Protein AF-A0A9X1WTN4-F1 (afdb_monomer)

Foldseek 3Di:
DPPPDDPVRVVVVVLVVLLVVLLVVVLVVLCPVLVVQVVCVVVVNHDPVRNVVSVVVSVVVVVVSVCCSPPDDSVVSSLVSCVVVVNDDPCSCVVCVVVCVVVVDDDPPPD

Organism: NCBI:txid2931978

Radius of gyration: 18.78 Å; Cα contacts (8 Å, |Δi|>4): 49; chains: 1; bounding box: 49×31×51 Å

Solvent-accessible surface area (backbone atoms only — not comparable to full-atom values): 6481 Å² total; per-residue (Å²): 133,87,75,92,59,53,74,71,52,49,52,53,49,56,48,48,51,47,38,50,52,40,53,49,50,60,49,52,64,58,43,48,64,53,52,52,45,53,51,33,35,74,72,68,78,34,59,71,71,59,50,52,52,52,50,53,53,44,52,53,53,51,50,52,55,52,45,58,76,69,71,51,55,69,67,58,46,42,51,50,24,23,54,78,68,74,59,66,49,74,64,55,47,71,78,38,44,71,62,40,44,73,71,67,54,75,82,75,90,80,123

Sequence (111 aa):
MDSNLTPKQQKRQQEREIIDEYHKLVTEEALEPLYQSFKKWKSGSLPYFELTELIHLFHKKNQEIYKDFTYNDHKELVLLAKLKLSRLSEDDIKENKRLLEFWGFEDRATE

Secondary structure (DSSP, 8-state):
------HHHHHHHHHHHHHHHHHHHHHHHHHHHHHHHHHHHHTTSS-HHHHHHHHHHHHHHHHHHHHHHHHS-HHHHHHHHHHHTT---HHHHHHHHHHHHHTT-------

Structure (mmCIF, N/CA/C/O backbone):
data_AF-A0A9X1WTN4-F1
#
_entry.id   AF-A0A9X1WTN4-F1
#
loop_
_atom_site.group_PDB
_atom_site.id
_atom_site.type_symbol
_atom_site.label_atom_id
_atom_site.label_alt_id
_atom_site.label_comp_id
_atom_site.label_asym_id
_atom_site.label_entity_id
_atom_site.label_seq_id
_atom_site.pdbx_PDB_ins_code
_atom_site.Cartn_x
_atom_site.Cartn_y
_atom_site.Cartn_z
_atom_site.occupancy
_atom_site.B_iso_or_equiv
_atom_site.auth_seq_id
_atom_site.auth_comp_id
_atom_site.auth_asym_id
_atom_site.auth_atom_id
_atom_site.pdbx_PDB_model_num
ATOM 1 N N . MET A 1 1 ? 21.589 20.401 -6.606 1.00 43.81 1 MET A N 1
ATOM 2 C CA . MET A 1 1 ? 22.503 19.333 -6.155 1.00 43.81 1 MET A CA 1
ATOM 3 C C . MET A 1 1 ? 22.600 18.352 -7.299 1.00 43.81 1 MET A C 1
ATOM 5 O O . MET A 1 1 ? 21.672 17.578 -7.492 1.00 43.81 1 MET A O 1
ATOM 9 N N . ASP A 1 2 ? 23.654 18.463 -8.105 1.00 50.72 2 ASP A N 1
ATOM 10 C CA . ASP A 1 2 ? 23.880 17.539 -9.212 1.00 50.72 2 ASP A CA 1
ATOM 11 C C . ASP A 1 2 ? 24.181 16.161 -8.633 1.00 50.72 2 ASP A C 1
ATOM 13 O O . ASP A 1 2 ? 25.156 15.944 -7.912 1.00 50.72 2 ASP A O 1
ATOM 17 N N . SER A 1 3 ? 23.249 15.247 -8.855 1.00 61.91 3 SER A N 1
ATOM 18 C CA . SER A 1 3 ? 23.323 13.892 -8.346 1.00 61.91 3 SER A CA 1
ATOM 19 C C . SER A 1 3 ? 24.379 13.135 -9.152 1.00 61.91 3 SER A C 1
ATOM 21 O O . SER A 1 3 ? 24.117 12.727 -10.283 1.00 61.91 3 SER A O 1
ATOM 23 N N . ASN A 1 4 ? 25.574 12.948 -8.579 1.00 80.06 4 ASN A N 1
ATOM 24 C CA . ASN A 1 4 ? 26.679 12.134 -9.121 1.00 80.06 4 ASN A CA 1
ATOM 25 C C . ASN A 1 4 ? 26.351 10.622 -9.131 1.00 80.06 4 ASN A C 1
ATOM 27 O O . ASN A 1 4 ? 27.173 9.785 -8.757 1.00 80.06 4 ASN A O 1
ATOM 31 N N . LEU A 1 5 ? 25.125 10.252 -9.497 1.00 84.19 5 LEU A N 1
ATOM 32 C CA . LEU A 1 5 ? 24.680 8.870 -9.568 1.00 84.19 5 LEU A CA 1
ATOM 33 C C . LEU A 1 5 ? 24.901 8.317 -10.970 1.00 84.19 5 LEU A C 1
ATOM 35 O O . LEU A 1 5 ? 24.577 8.942 -11.977 1.00 84.19 5 LEU A O 1
ATOM 39 N N . THR A 1 6 ? 25.396 7.086 -11.026 1.00 92.38 6 THR A N 1
ATOM 40 C CA . THR A 1 6 ? 25.426 6.311 -12.267 1.00 92.38 6 THR A CA 1
ATOM 41 C C . THR A 1 6 ? 23.998 6.040 -12.763 1.00 92.38 6 THR A C 1
ATOM 43 O O . THR A 1 6 ? 23.079 5.946 -11.942 1.00 92.38 6 THR A O 1
ATOM 46 N N . PRO A 1 7 ? 23.785 5.794 -14.069 1.00 92.62 7 PRO A N 1
ATOM 47 C CA . PRO A 1 7 ? 22.456 5.474 -14.605 1.00 92.62 7 PRO A CA 1
ATOM 48 C C . PRO A 1 7 ? 21.766 4.308 -13.878 1.00 92.62 7 PRO A C 1
ATOM 50 O O . PRO A 1 7 ? 20.564 4.329 -13.623 1.00 92.62 7 PRO A O 1
ATOM 53 N N . LYS A 1 8 ? 22.541 3.300 -13.456 1.00 92.38 8 LYS A N 1
ATOM 54 C CA . LYS A 1 8 ? 22.033 2.163 -12.673 1.00 92.38 8 LYS A CA 1
ATOM 55 C C . LYS A 1 8 ? 21.532 2.583 -11.289 1.00 92.38 8 LYS A C 1
ATOM 57 O O . LYS A 1 8 ? 20.544 2.034 -10.806 1.00 92.38 8 LYS A O 1
ATOM 62 N N . GLN A 1 9 ? 22.223 3.511 -10.632 1.00 93.31 9 GLN A N 1
ATOM 63 C CA . GLN A 1 9 ? 21.800 4.033 -9.334 1.00 93.31 9 GLN A CA 1
ATOM 64 C C . GLN A 1 9 ? 20.575 4.936 -9.471 1.00 93.31 9 GLN A C 1
ATOM 66 O O . GLN A 1 9 ? 19.661 4.808 -8.666 1.00 93.31 9 GLN A O 1
ATOM 71 N N . GLN A 1 10 ? 20.521 5.771 -10.512 1.00 94.19 10 GLN A N 1
ATOM 72 C CA . GLN A 1 10 ? 19.350 6.598 -10.813 1.00 94.19 10 GLN A CA 1
ATOM 73 C C . GLN A 1 10 ? 18.106 5.733 -11.045 1.00 94.19 10 GLN A C 1
ATOM 75 O O . GLN A 1 10 ? 17.084 5.962 -10.408 1.00 94.19 10 GLN A O 1
ATOM 80 N N . LYS A 1 11 ? 18.218 4.671 -11.855 1.00 93.19 11 LYS A N 1
ATOM 81 C CA . LYS A 1 11 ? 17.119 3.718 -12.073 1.00 93.19 11 LYS A CA 1
ATOM 82 C C . LYS A 1 11 ? 16.640 3.080 -10.766 1.00 93.19 11 LYS A C 1
ATOM 84 O O . LYS A 1 11 ? 15.449 3.068 -10.486 1.00 93.19 11 LYS A O 1
ATOM 89 N N . ARG A 1 12 ? 17.564 2.588 -9.932 1.00 93.38 12 ARG A N 1
ATOM 90 C CA . ARG A 1 12 ? 17.217 2.004 -8.623 1.00 93.38 12 ARG A CA 1
ATOM 91 C C . ARG A 1 12 ? 16.541 3.003 -7.689 1.00 93.38 12 ARG A C 1
ATOM 93 O O . ARG A 1 12 ? 15.701 2.601 -6.893 1.00 93.38 12 ARG A O 1
ATOM 100 N N . GLN A 1 13 ? 16.938 4.269 -7.750 1.00 95.38 13 GLN A N 1
ATOM 101 C CA . GLN A 1 13 ? 16.335 5.326 -6.950 1.00 95.38 13 GLN A CA 1
ATOM 102 C C . GLN A 1 13 ? 14.895 5.596 -7.406 1.00 95.38 13 GLN A C 1
ATOM 104 O O . GLN A 1 13 ? 13.991 5.552 -6.581 1.00 95.38 13 GLN A O 1
ATOM 109 N N . GLN A 1 14 ? 14.672 5.744 -8.713 1.00 95.25 14 GLN A N 1
ATOM 110 C CA . GLN A 1 14 ? 13.332 5.903 -9.294 1.00 95.25 14 GLN A CA 1
ATOM 111 C C . GLN A 1 14 ? 12.414 4.712 -8.973 1.00 95.25 14 GLN A C 1
ATOM 113 O O . GLN A 1 14 ? 11.251 4.896 -8.626 1.00 95.25 14 GLN A O 1
ATOM 118 N N . GLU A 1 15 ? 12.938 3.483 -9.038 1.00 96.50 15 GLU A N 1
ATOM 119 C CA . GLU A 1 15 ? 12.198 2.272 -8.654 1.00 96.50 15 GLU A CA 1
ATOM 120 C C . GLU A 1 15 ? 11.813 2.269 -7.167 1.00 96.50 15 GLU A C 1
ATOM 122 O O . GLU A 1 15 ? 10.721 1.840 -6.813 1.00 96.50 15 GLU A O 1
ATOM 127 N N . ARG A 1 16 ? 12.683 2.759 -6.277 1.00 95.62 16 ARG A N 1
ATOM 128 C CA . ARG A 1 16 ? 12.351 2.881 -4.849 1.00 95.62 16 ARG A CA 1
ATOM 129 C C . ARG A 1 16 ? 11.277 3.930 -4.605 1.00 95.62 16 ARG A C 1
ATOM 131 O O . ARG A 1 16 ? 10.380 3.683 -3.813 1.00 95.62 16 ARG A O 1
ATOM 138 N N . GLU A 1 17 ? 11.365 5.065 -5.288 1.00 97.31 17 GLU A N 1
ATOM 139 C CA . GLU A 1 17 ? 10.400 6.159 -5.157 1.00 97.31 17 GLU A CA 1
ATOM 140 C C . GLU A 1 17 ? 8.999 5.732 -5.598 1.00 97.31 17 GLU A C 1
ATOM 142 O O . GLU A 1 17 ? 8.035 5.979 -4.880 1.00 97.31 17 GLU A O 1
ATOM 147 N N . ILE A 1 18 ? 8.875 5.027 -6.728 1.00 97.62 18 ILE A N 1
ATOM 148 C CA . ILE A 1 18 ? 7.561 4.566 -7.193 1.00 97.62 18 ILE A CA 1
ATOM 149 C C . ILE A 1 18 ? 6.968 3.475 -6.290 1.00 97.62 18 ILE A C 1
ATOM 151 O O . ILE A 1 18 ? 5.758 3.456 -6.070 1.00 97.62 18 ILE A O 1
ATOM 155 N N . ILE A 1 19 ? 7.805 2.591 -5.734 1.00 97.50 19 ILE A N 1
ATOM 156 C CA . ILE A 1 19 ? 7.361 1.591 -4.754 1.00 97.50 19 ILE A CA 1
ATOM 157 C C . ILE A 1 19 ? 6.897 2.274 -3.466 1.00 97.50 19 ILE A C 1
ATOM 159 O O . ILE A 1 19 ? 5.861 1.893 -2.930 1.00 97.50 19 ILE A O 1
ATOM 163 N N . ASP A 1 20 ? 7.631 3.275 -2.976 1.00 97.31 20 ASP A N 1
ATOM 164 C CA . ASP A 1 20 ? 7.266 4.021 -1.767 1.00 97.31 20 ASP A CA 1
ATOM 165 C C . ASP A 1 20 ? 5.944 4.776 -1.949 1.00 97.31 20 ASP A C 1
ATOM 167 O O . ASP A 1 20 ? 5.057 4.704 -1.100 1.00 97.31 20 ASP A O 1
ATOM 171 N N . GLU A 1 21 ? 5.755 5.418 -3.104 1.00 98.19 21 GLU A N 1
ATOM 172 C CA . GLU A 1 21 ? 4.499 6.087 -3.441 1.00 98.19 21 GLU A CA 1
ATOM 173 C C . GLU A 1 21 ? 3.325 5.100 -3.509 1.00 98.19 21 GLU A C 1
ATOM 175 O O . GLU A 1 21 ? 2.254 5.369 -2.961 1.00 98.19 21 GLU A O 1
ATOM 180 N N . TYR A 1 22 ? 3.529 3.931 -4.122 1.00 97.81 22 TYR A N 1
ATOM 181 C CA . TYR A 1 22 ? 2.520 2.875 -4.159 1.00 97.81 22 TYR A CA 1
ATOM 182 C C . TYR A 1 22 ? 2.208 2.326 -2.759 1.00 97.81 22 TYR A C 1
ATOM 184 O O . TYR A 1 22 ? 1.037 2.178 -2.407 1.00 97.81 22 TYR A O 1
ATOM 192 N N . HIS A 1 23 ? 3.230 2.076 -1.935 1.00 97.81 23 HIS A N 1
ATOM 193 C CA . HIS A 1 23 ? 3.064 1.628 -0.552 1.00 97.81 23 HIS A CA 1
ATOM 194 C C . HIS A 1 23 ? 2.255 2.629 0.269 1.00 97.81 23 HIS A C 1
ATOM 196 O O . HIS A 1 23 ? 1.322 2.247 0.980 1.00 97.81 23 HIS A O 1
ATOM 202 N N . LYS A 1 24 ? 2.577 3.919 0.133 1.00 97.75 24 LYS A N 1
ATOM 203 C CA . LYS A 1 24 ? 1.836 5.001 0.771 1.00 97.75 24 LYS A CA 1
ATOM 204 C C . LYS A 1 24 ? 0.371 4.989 0.343 1.00 97.75 24 LYS A C 1
ATOM 206 O O . LYS A 1 24 ? -0.490 4.987 1.218 1.00 97.75 24 LYS A O 1
ATOM 211 N N . LEU A 1 25 ? 0.095 4.927 -0.962 1.00 97.81 25 LEU A N 1
ATOM 212 C CA . LEU A 1 25 ? -1.267 4.915 -1.500 1.00 97.81 25 LEU A CA 1
ATOM 213 C C . LEU A 1 25 ? -2.116 3.810 -0.860 1.00 97.81 25 LEU A C 1
ATOM 215 O O . LEU A 1 25 ? -3.1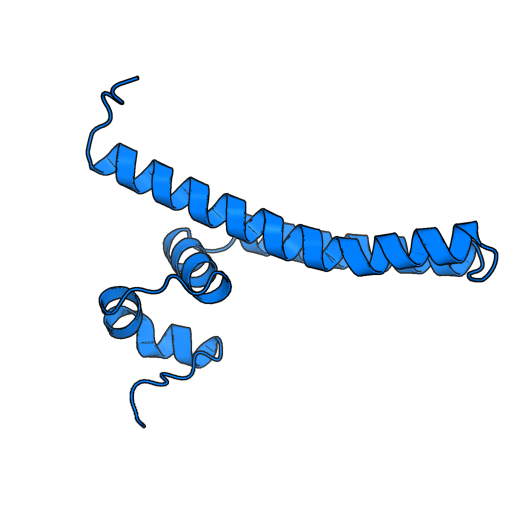40 4.101 -0.245 1.00 97.81 25 LEU A O 1
ATOM 219 N N . VAL A 1 26 ? -1.676 2.551 -0.945 1.00 97.56 26 VAL A N 1
ATOM 220 C CA . VAL A 1 26 ? -2.476 1.418 -0.442 1.00 97.56 26 VAL A CA 1
ATOM 221 C C . VAL A 1 26 ? -2.631 1.437 1.078 1.00 97.56 26 VAL A C 1
ATOM 223 O O . VAL A 1 26 ? -3.653 0.996 1.609 1.00 97.56 26 VAL A O 1
ATOM 226 N N . THR A 1 27 ? -1.634 1.969 1.787 1.00 97.31 27 THR A N 1
ATOM 227 C CA . THR A 1 27 ? -1.682 2.116 3.244 1.00 97.31 27 THR A CA 1
ATOM 228 C C . THR A 1 27 ? -2.672 3.207 3.646 1.00 97.31 27 THR A C 1
ATOM 230 O O . THR A 1 27 ? -3.496 2.980 4.531 1.00 97.31 27 THR A O 1
ATOM 233 N N . GLU A 1 28 ? -2.650 4.367 2.986 1.00 97.69 28 GLU A N 1
ATOM 234 C CA . GLU A 1 28 ? -3.598 5.460 3.235 1.00 97.69 28 GLU A CA 1
ATOM 235 C C . GLU A 1 28 ? -5.036 5.046 2.881 1.00 97.69 28 GLU A C 1
ATOM 237 O O . GLU A 1 28 ? -5.948 5.255 3.683 1.00 97.69 28 GLU A O 1
ATOM 242 N N . GLU A 1 29 ? -5.242 4.344 1.763 1.00 97.44 29 GLU A N 1
ATOM 243 C CA . GLU A 1 29 ? -6.542 3.763 1.400 1.00 97.44 29 GLU A CA 1
ATOM 244 C C . GLU A 1 29 ? -7.047 2.748 2.438 1.00 97.44 29 GLU A C 1
ATOM 246 O O . GLU A 1 29 ? -8.249 2.649 2.699 1.00 97.44 29 GLU A O 1
ATOM 251 N N . ALA A 1 30 ? -6.150 1.971 3.052 1.00 97.56 30 ALA A N 1
ATOM 252 C CA . ALA A 1 30 ? -6.509 1.044 4.120 1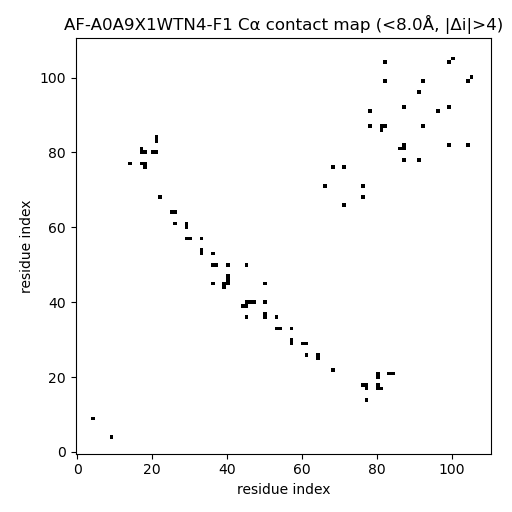.00 97.56 30 ALA A CA 1
ATOM 253 C C . ALA A 1 30 ? -6.795 1.748 5.456 1.00 97.56 30 ALA A C 1
ATOM 255 O O . ALA A 1 30 ? -7.642 1.273 6.218 1.00 97.56 30 ALA A O 1
ATOM 256 N N . LEU A 1 31 ? -6.111 2.858 5.735 1.00 98.19 31 LEU A N 1
ATOM 257 C CA . LEU A 1 31 ? -6.275 3.656 6.949 1.00 98.19 31 LEU A CA 1
ATOM 258 C C . LEU A 1 31 ? -7.555 4.493 6.937 1.00 98.19 31 LEU A C 1
ATOM 260 O O . LEU A 1 31 ? -8.167 4.667 7.991 1.00 98.19 31 LEU A O 1
ATOM 264 N N . GLU A 1 32 ? -7.985 4.995 5.780 1.00 98.38 32 GLU A N 1
ATOM 265 C CA . GLU A 1 32 ? -9.109 5.932 5.697 1.00 98.38 32 GLU A CA 1
ATOM 266 C C . GLU A 1 32 ? -10.419 5.376 6.308 1.00 98.38 32 GLU A C 1
ATOM 268 O O . GLU A 1 32 ? -11.022 6.054 7.146 1.00 98.38 32 GLU A O 1
ATOM 273 N N . PRO A 1 33 ? -10.854 4.126 6.039 1.00 98.00 33 PRO A N 1
ATOM 274 C CA . PRO A 1 33 ? -12.026 3.550 6.707 1.00 98.00 33 PRO A CA 1
ATOM 275 C C . PRO A 1 33 ? -11.879 3.456 8.232 1.00 98.00 33 PRO A C 1
ATOM 277 O O . PRO A 1 33 ? -12.845 3.677 8.976 1.00 98.00 33 PRO A O 1
ATOM 280 N N . LEU A 1 34 ? -10.672 3.152 8.720 1.00 98.44 34 LEU A N 1
ATOM 281 C CA . LEU A 1 34 ? -10.395 3.103 10.152 1.00 98.44 34 LEU A CA 1
ATOM 282 C C . LEU A 1 34 ? -10.479 4.507 10.765 1.00 98.44 34 LEU A C 1
ATOM 284 O O . LEU A 1 34 ? -11.101 4.690 11.812 1.00 98.44 34 LEU A O 1
ATOM 288 N N . TYR A 1 35 ? -9.936 5.519 10.091 1.00 98.50 35 TYR A N 1
ATOM 289 C CA . TYR A 1 35 ? -10.043 6.914 10.510 1.00 98.50 35 TYR A CA 1
ATOM 290 C C . TYR A 1 35 ? -11.502 7.385 10.601 1.00 98.50 35 TYR A C 1
ATOM 292 O O . TYR A 1 35 ? -11.906 7.993 11.597 1.00 98.50 35 TYR A O 1
ATOM 300 N N . GLN A 1 36 ? -12.337 7.037 9.620 1.00 98.56 36 GLN A N 1
ATOM 301 C CA . GLN A 1 36 ? -13.774 7.319 9.678 1.00 98.56 36 GLN A CA 1
ATOM 302 C C . GLN A 1 36 ? -14.455 6.605 10.857 1.00 98.56 36 GLN A C 1
ATOM 304 O O . GLN A 1 36 ? -15.352 7.163 11.491 1.00 98.56 36 GLN A O 1
ATOM 309 N N . SER A 1 37 ? -13.996 5.406 11.213 1.00 98.56 37 SER A N 1
ATOM 310 C CA . SER A 1 37 ? -14.486 4.671 12.386 1.00 98.56 37 SER A CA 1
ATOM 311 C C . SER A 1 37 ? -14.118 5.377 13.695 1.00 98.56 37 SER A C 1
ATOM 313 O O . SER A 1 37 ? -14.974 5.537 14.567 1.00 98.56 37 SER A O 1
ATOM 315 N N . PHE A 1 38 ? -12.898 5.915 13.805 1.00 98.62 38 PHE A N 1
ATOM 316 C CA . PHE A 1 38 ? -12.505 6.766 14.933 1.00 98.62 38 PHE A CA 1
ATOM 317 C C . PHE A 1 38 ? -13.381 8.018 15.055 1.00 98.62 38 PHE A C 1
ATOM 319 O O . PHE A 1 38 ? -13.782 8.369 16.166 1.00 98.62 38 PHE A O 1
ATOM 326 N N . LYS A 1 39 ? -13.729 8.676 13.937 1.00 98.62 39 LYS A N 1
ATOM 327 C CA . LYS A 1 39 ? -14.656 9.824 13.951 1.00 98.62 39 LYS A CA 1
ATOM 328 C C . LYS A 1 39 ? -16.031 9.441 14.495 1.00 98.62 39 LYS A C 1
ATOM 330 O O . LYS A 1 39 ? -16.548 10.145 15.359 1.00 98.62 39 LYS A O 1
ATOM 335 N N . LYS A 1 40 ? -16.596 8.319 14.034 1.00 98.69 40 LYS A N 1
ATOM 336 C CA . LYS A 1 40 ? -17.902 7.819 14.501 1.00 98.69 40 LYS A CA 1
ATOM 337 C C . LYS A 1 40 ? -17.885 7.452 15.983 1.00 98.69 40 LYS A C 1
ATOM 339 O O . LYS A 1 40 ? -18.840 7.732 16.700 1.00 98.69 40 LYS A O 1
ATOM 344 N N . TRP A 1 41 ? -16.796 6.857 16.462 1.00 98.62 41 TRP A N 1
ATOM 345 C CA . TRP A 1 41 ? -16.634 6.583 17.889 1.00 98.62 41 TRP A CA 1
ATOM 346 C C . TRP A 1 41 ? -16.564 7.879 18.695 1.00 98.62 41 TRP A C 1
ATOM 348 O O . TRP A 1 41 ? -17.260 8.028 19.698 1.00 98.62 41 TRP A O 1
ATOM 358 N N . LYS A 1 42 ? -15.792 8.862 18.218 1.00 98.25 42 LYS A N 1
ATOM 359 C CA . LYS A 1 42 ? -15.652 10.159 18.884 1.00 98.25 42 LYS A CA 1
ATOM 360 C C . LYS A 1 42 ? -16.975 10.928 18.968 1.00 98.25 42 LYS A C 1
ATOM 362 O O . LYS A 1 42 ? -17.177 11.647 19.943 1.00 98.25 42 LYS A O 1
ATOM 367 N N . SER A 1 43 ? -17.866 10.767 17.987 1.00 98.19 43 SER A N 1
ATOM 368 C CA . SER A 1 43 ? -19.215 11.348 17.999 1.00 98.19 43 SER A CA 1
ATOM 369 C C . SER A 1 43 ? -20.237 10.550 18.819 1.00 98.19 43 SER A C 1
ATOM 371 O O . SER A 1 43 ? -21.378 10.985 18.936 1.00 98.19 43 SER A O 1
ATOM 373 N N . GLY A 1 44 ? -19.864 9.389 19.371 1.00 97.81 44 GLY A N 1
ATOM 374 C CA . GLY A 1 44 ? -20.769 8.491 20.099 1.00 97.81 44 GLY A CA 1
ATOM 375 C C . GLY A 1 44 ? -21.664 7.627 19.204 1.00 97.81 44 GLY A C 1
ATOM 376 O O . GLY A 1 44 ? -22.532 6.922 19.706 1.00 97.81 44 GLY A O 1
ATOM 377 N N . SER A 1 45 ? -21.458 7.661 17.885 1.00 98.00 45 SER A N 1
ATOM 378 C CA . SER A 1 45 ? -22.243 6.909 16.894 1.00 98.00 45 SER A CA 1
ATOM 379 C C . SER A 1 45 ? -21.698 5.500 16.626 1.00 98.00 45 SER A C 1
ATOM 381 O O . SER A 1 45 ? -22.293 4.758 15.851 1.00 98.00 45 SER A O 1
ATOM 383 N N . LEU A 1 46 ? -20.562 5.144 17.235 1.00 98.38 46 LEU A N 1
ATOM 384 C CA . LEU A 1 46 ? -19.948 3.819 17.184 1.00 98.38 46 LEU A CA 1
ATOM 385 C C . LEU A 1 46 ? -19.508 3.417 18.605 1.00 98.38 46 LEU A C 1
ATOM 387 O O . LEU A 1 46 ? -18.706 4.138 19.209 1.00 98.38 46 LEU A O 1
ATOM 391 N N . PRO A 1 47 ? -20.000 2.298 19.161 1.00 98.31 47 PRO A N 1
ATOM 392 C CA . PRO A 1 47 ? -19.542 1.795 20.451 1.00 98.31 47 PRO A CA 1
ATOM 393 C C . PRO A 1 47 ? -18.048 1.452 20.446 1.00 98.31 47 PRO A C 1
ATOM 395 O O . PRO A 1 47 ? -17.481 1.071 19.421 1.00 98.31 47 PRO A O 1
ATOM 398 N N . TYR A 1 48 ? -17.399 1.532 21.612 1.00 98.06 48 TYR A N 1
ATOM 399 C CA . TYR A 1 48 ? -15.958 1.271 21.710 1.00 98.06 48 TYR A CA 1
ATOM 400 C C . TYR A 1 48 ? -15.580 -0.154 21.268 1.00 98.06 48 TYR A C 1
ATOM 402 O O . TYR A 1 48 ? -14.539 -0.327 20.644 1.00 98.06 48 TYR A O 1
ATOM 410 N N . PHE A 1 49 ? -16.421 -1.156 21.556 1.00 98.12 49 PHE A N 1
ATOM 411 C CA . PHE A 1 49 ? -16.135 -2.552 21.213 1.00 98.12 49 PHE A CA 1
ATOM 412 C C . PHE A 1 49 ? -16.186 -2.802 19.697 1.00 98.12 49 PHE A C 1
ATOM 414 O O . PHE A 1 49 ? -15.428 -3.615 19.178 1.00 98.12 49 PHE A O 1
ATOM 421 N N . GLU A 1 50 ? -17.024 -2.070 18.958 1.00 98.56 50 GLU A N 1
ATOM 422 C CA . GLU A 1 50 ? -17.038 -2.155 17.494 1.00 98.56 50 GLU A CA 1
ATOM 423 C C . GLU A 1 50 ? -15.789 -1.502 16.900 1.00 98.56 50 GLU A C 1
ATOM 425 O O . GLU A 1 50 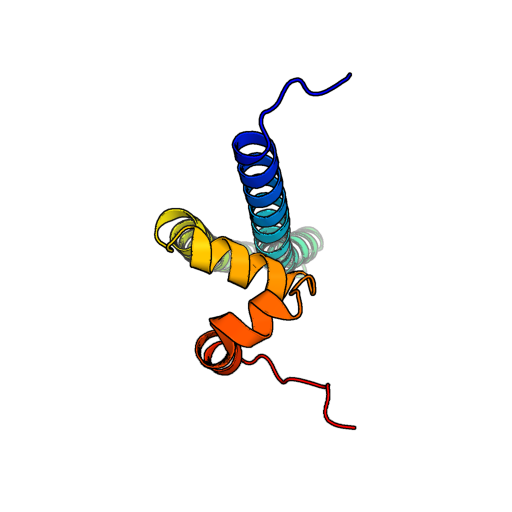? -15.170 -2.058 15.995 1.00 98.56 50 GLU A O 1
ATOM 430 N N . LEU A 1 51 ? -15.361 -0.355 17.446 1.00 98.62 51 LEU A N 1
ATOM 431 C CA . LEU A 1 51 ? -14.105 0.274 17.039 1.00 98.62 51 LEU A CA 1
ATOM 432 C C . LEU A 1 51 ? -12.912 -0.664 17.262 1.00 98.62 51 LEU A C 1
ATOM 434 O O . LEU A 1 51 ? -12.050 -0.759 16.390 1.00 98.62 51 LEU A O 1
ATOM 438 N N . THR A 1 52 ? -12.854 -1.372 18.395 1.00 98.31 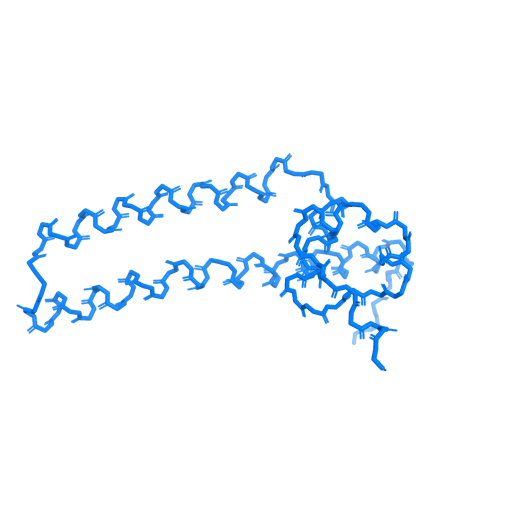52 THR A N 1
ATOM 439 C CA . THR A 1 52 ? -11.762 -2.320 18.649 1.00 98.31 52 THR A CA 1
ATOM 440 C C . THR A 1 52 ? -11.746 -3.451 17.629 1.00 98.31 52 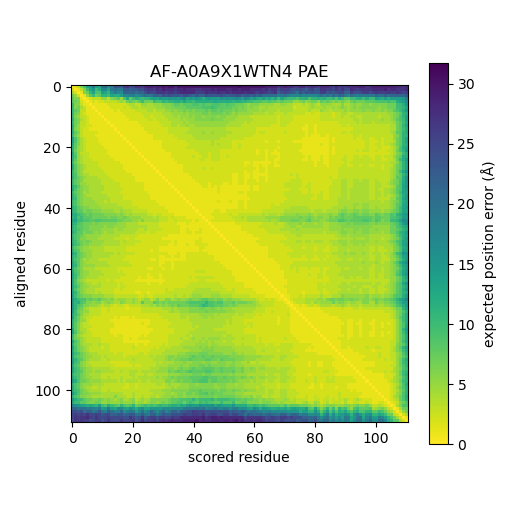THR A C 1
ATOM 442 O O . THR A 1 52 ? -10.675 -3.778 17.125 1.00 98.31 52 THR A O 1
ATOM 445 N N . GLU A 1 53 ? -12.898 -4.000 17.238 1.00 98.50 53 GLU A N 1
ATOM 446 C CA . GLU A 1 53 ? -12.951 -5.017 16.177 1.00 98.50 53 GLU A CA 1
ATOM 447 C C . GLU A 1 53 ? -12.484 -4.469 14.822 1.00 98.50 53 GLU A C 1
ATOM 449 O O . GLU A 1 53 ? -11.706 -5.118 14.121 1.00 98.50 53 GLU A O 1
ATOM 454 N N . LEU A 1 54 ? -12.867 -3.240 14.472 1.00 98.56 54 LEU A N 1
ATOM 455 C CA . LEU A 1 54 ? -12.411 -2.590 13.239 1.00 98.56 54 LEU A CA 1
ATOM 456 C C . LEU A 1 54 ? -10.893 -2.345 13.236 1.00 98.56 54 LEU A C 1
ATOM 458 O O . LEU A 1 54 ? -10.251 -2.524 12.200 1.00 98.56 54 LEU A O 1
ATOM 462 N N . ILE A 1 55 ? -10.298 -2.012 14.387 1.00 98.56 55 ILE A N 1
ATOM 463 C CA . ILE A 1 55 ? -8.837 -1.926 14.545 1.00 98.56 55 ILE A CA 1
ATOM 464 C C . ILE A 1 55 ? -8.187 -3.295 14.295 1.00 98.56 55 ILE A C 1
ATOM 466 O O . ILE A 1 55 ? -7.192 -3.367 13.573 1.00 98.56 55 ILE A O 1
ATOM 470 N N . HIS A 1 56 ? -8.743 -4.387 14.832 1.00 98.38 56 HIS A N 1
ATOM 471 C CA . HIS A 1 56 ? -8.218 -5.737 14.591 1.00 98.38 56 HIS A CA 1
ATOM 472 C C . HIS A 1 56 ? -8.292 -6.135 13.110 1.00 98.38 56 HIS A C 1
ATOM 474 O O . HIS A 1 56 ? -7.342 -6.715 12.577 1.00 98.38 56 HIS A O 1
ATOM 480 N N . LEU A 1 57 ? -9.391 -5.807 12.425 1.00 97.88 57 LEU A N 1
ATOM 481 C CA . LEU A 1 57 ? -9.538 -6.048 10.987 1.00 97.88 57 LEU A CA 1
ATOM 482 C C . LEU A 1 57 ? -8.524 -5.243 10.169 1.00 97.88 57 LEU A C 1
ATOM 484 O O . LEU A 1 57 ? -7.882 -5.799 9.276 1.00 97.88 57 LEU A O 1
ATOM 488 N N . PHE A 1 58 ? -8.326 -3.966 10.509 1.00 98.25 58 PHE A N 1
ATOM 489 C CA . PHE A 1 58 ? -7.276 -3.153 9.901 1.00 98.25 58 PHE A CA 1
ATOM 490 C C . PHE A 1 58 ? -5.894 -3.771 10.125 1.00 98.25 58 PHE A C 1
ATOM 492 O O . PHE A 1 58 ? -5.125 -3.885 9.177 1.00 98.25 58 PHE A O 1
ATOM 499 N N . HIS A 1 59 ? -5.588 -4.234 11.340 1.00 98.06 59 HIS A N 1
ATOM 500 C CA . HIS A 1 59 ? -4.296 -4.847 11.646 1.00 98.06 59 HIS A CA 1
ATOM 501 C C . HIS A 1 59 ? -3.997 -6.056 10.753 1.00 98.06 59 HIS A C 1
ATOM 503 O O . HIS A 1 59 ? -2.877 -6.181 10.261 1.00 98.06 59 HIS A O 1
ATOM 509 N N . LYS A 1 60 ? -4.998 -6.909 10.495 1.00 97.56 60 LYS A N 1
ATOM 510 C CA . LYS A 1 60 ? -4.873 -8.032 9.553 1.00 97.56 60 LYS A CA 1
ATOM 511 C C . LYS A 1 60 ? -4.618 -7.542 8.128 1.00 97.56 60 LYS A C 1
ATOM 513 O O . LYS A 1 60 ? -3.694 -8.016 7.482 1.00 97.56 60 LYS A O 1
ATOM 518 N N . LYS A 1 61 ? -5.381 -6.553 7.650 1.00 97.31 61 LYS A N 1
ATOM 519 C CA . LYS A 1 61 ? -5.172 -5.971 6.313 1.00 97.31 61 LYS A CA 1
ATOM 520 C C . LYS A 1 61 ? -3.775 -5.356 6.170 1.00 97.31 61 LYS A C 1
ATOM 522 O O . LYS A 1 61 ? -3.112 -5.575 5.165 1.00 97.31 61 LYS A O 1
ATOM 527 N N . ASN A 1 62 ? -3.308 -4.634 7.184 1.00 97.25 62 ASN A N 1
ATOM 528 C CA . ASN A 1 62 ? -1.985 -4.019 7.189 1.00 97.25 62 ASN A CA 1
ATOM 529 C C . ASN A 1 62 ? -0.856 -5.062 7.208 1.00 97.25 62 ASN A C 1
ATOM 531 O O . ASN A 1 62 ? 0.205 -4.834 6.636 1.00 97.25 62 ASN A O 1
ATOM 535 N N . GLN A 1 63 ? -1.080 -6.224 7.831 1.00 97.50 63 GLN A N 1
ATOM 536 C CA . GLN A 1 63 ? -0.153 -7.352 7.729 1.00 97.50 63 GLN A CA 1
ATOM 537 C C . GLN A 1 63 ? -0.071 -7.888 6.299 1.00 97.50 63 GLN A C 1
ATOM 539 O O . GLN A 1 63 ? 1.031 -8.171 5.848 1.00 97.50 63 GLN A O 1
ATOM 544 N N . GLU A 1 64 ? -1.189 -8.004 5.581 1.00 97.00 64 GLU A N 1
ATOM 545 C CA . GLU A 1 64 ? -1.158 -8.416 4.170 1.00 97.00 64 GLU A CA 1
ATOM 546 C C . GLU A 1 64 ? -0.434 -7.384 3.296 1.00 97.00 64 GLU A C 1
ATOM 548 O O . GLU A 1 64 ? 0.454 -7.763 2.540 1.00 97.00 64 GLU A O 1
ATOM 553 N N . ILE A 1 65 ? -0.683 -6.083 3.500 1.00 96.31 65 ILE A N 1
ATOM 554 C CA . ILE A 1 65 ? 0.086 -5.020 2.829 1.00 96.31 65 ILE A CA 1
ATOM 555 C C . ILE A 1 65 ? 1.583 -5.197 3.111 1.00 96.31 65 ILE A C 1
ATOM 557 O O . ILE A 1 65 ? 2.387 -5.238 2.190 1.00 96.31 65 ILE A O 1
ATOM 561 N N . TYR A 1 66 ? 1.991 -5.388 4.366 1.00 94.81 66 TYR A N 1
ATOM 562 C CA . TYR A 1 66 ? 3.405 -5.608 4.682 1.00 94.81 66 TYR A CA 1
ATOM 563 C C . TYR A 1 66 ? 4.004 -6.818 3.942 1.00 94.81 66 TYR A C 1
ATOM 565 O O . TYR A 1 66 ? 5.133 -6.747 3.446 1.00 94.81 66 TYR A O 1
ATOM 573 N N . LYS A 1 67 ? 3.258 -7.926 3.846 1.00 95.06 67 LYS A N 1
ATOM 574 C CA . LYS A 1 67 ? 3.689 -9.126 3.116 1.00 95.06 67 LYS 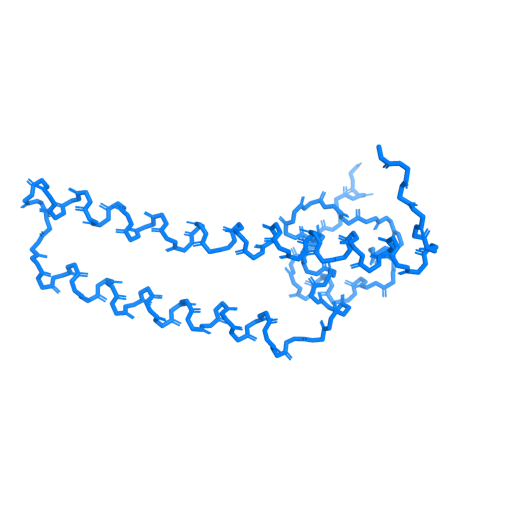A CA 1
ATOM 575 C C . LYS A 1 67 ? 3.881 -8.835 1.631 1.00 95.06 67 LYS A C 1
ATOM 577 O O . LYS A 1 67 ? 4.916 -9.223 1.092 1.00 95.06 67 LYS A O 1
ATOM 582 N N . ASP A 1 68 ? 2.954 -8.112 1.009 1.00 93.44 68 ASP A N 1
ATOM 583 C CA . ASP A 1 68 ? 3.020 -7.764 -0.414 1.00 93.44 68 ASP A CA 1
ATOM 584 C C . ASP A 1 68 ? 4.298 -6.984 -0.756 1.00 93.44 68 ASP A C 1
ATOM 586 O O . ASP A 1 68 ? 4.907 -7.205 -1.800 1.00 93.44 68 ASP A O 1
ATOM 590 N N . PHE A 1 69 ? 4.762 -6.104 0.130 1.00 94.31 69 PHE A N 1
ATOM 591 C CA . PHE A 1 69 ? 5.971 -5.304 -0.115 1.00 94.31 69 PHE A CA 1
ATOM 592 C C . PHE A 1 69 ? 7.264 -5.986 0.347 1.00 94.31 69 PHE A C 1
ATOM 594 O O . PHE A 1 69 ? 8.354 -5.551 -0.022 1.00 94.31 69 PHE A O 1
ATOM 601 N N . THR A 1 70 ? 7.161 -7.055 1.140 1.00 91.88 70 THR A N 1
ATOM 602 C CA . THR A 1 70 ? 8.324 -7.786 1.668 1.00 91.88 70 THR A CA 1
ATOM 603 C C . THR A 1 70 ? 8.653 -9.029 0.846 1.00 91.88 70 THR A C 1
ATOM 605 O O . THR A 1 70 ? 9.825 -9.378 0.715 1.00 91.88 70 THR A O 1
ATOM 608 N N . TYR A 1 71 ? 7.638 -9.718 0.319 1.00 89.56 71 TYR A N 1
ATOM 609 C CA . TYR A 1 71 ? 7.798 -11.049 -0.275 1.00 89.56 71 TYR A CA 1
ATOM 610 C C . TYR A 1 71 ? 7.628 -11.100 -1.793 1.00 89.56 71 TYR A C 1
ATOM 612 O O . TYR A 1 71 ? 8.008 -12.108 -2.389 1.00 89.56 71 TYR A O 1
ATOM 620 N N . ASN A 1 72 ? 7.105 -10.050 -2.428 1.00 87.94 72 ASN A N 1
ATOM 621 C CA . ASN A 1 72 ? 7.018 -10.007 -3.886 1.00 87.94 72 ASN A CA 1
ATOM 622 C C . ASN A 1 72 ? 8.384 -9.749 -4.531 1.00 87.94 72 ASN A C 1
ATOM 624 O O . ASN A 1 72 ? 9.247 -9.070 -3.965 1.00 87.94 72 ASN A O 1
ATOM 628 N N . ASP A 1 73 ? 8.570 -10.276 -5.745 1.00 93.44 73 ASP A N 1
ATOM 629 C CA . ASP A 1 73 ? 9.753 -9.967 -6.543 1.00 93.44 73 ASP A CA 1
ATOM 630 C C . ASP A 1 73 ? 9.814 -8.462 -6.834 1.00 93.44 73 ASP A C 1
ATOM 632 O O . ASP A 1 73 ? 8.811 -7.825 -7.158 1.00 93.44 73 ASP A O 1
ATOM 636 N N . HIS A 1 74 ? 11.015 -7.886 -6.747 1.00 93.56 74 HIS A N 1
ATOM 637 C CA . HIS A 1 74 ? 11.213 -6.447 -6.922 1.00 93.56 74 HIS A CA 1
ATOM 638 C C . HIS A 1 74 ? 10.715 -5.951 -8.285 1.00 93.56 74 HIS A C 1
ATOM 640 O O . HIS A 1 74 ? 10.139 -4.870 -8.360 1.00 93.56 74 HIS A O 1
ATOM 646 N N . LYS A 1 75 ? 10.904 -6.715 -9.371 1.00 93.94 75 LYS A N 1
ATOM 647 C CA . LYS A 1 75 ? 10.447 -6.293 -10.706 1.00 93.94 75 LYS A CA 1
ATOM 648 C C . LYS A 1 75 ? 8.928 -6.310 -10.805 1.00 93.94 75 LYS A C 1
ATOM 650 O O . LYS A 1 75 ? 8.356 -5.374 -11.360 1.00 93.94 75 LYS A O 1
ATOM 655 N N . GLU A 1 76 ? 8.290 -7.340 -10.257 1.00 94.50 76 GLU A N 1
ATOM 656 C CA . GLU A 1 76 ? 6.829 -7.420 -10.200 1.00 94.50 76 GLU A CA 1
ATOM 657 C C . GLU A 1 76 ? 6.250 -6.291 -9.347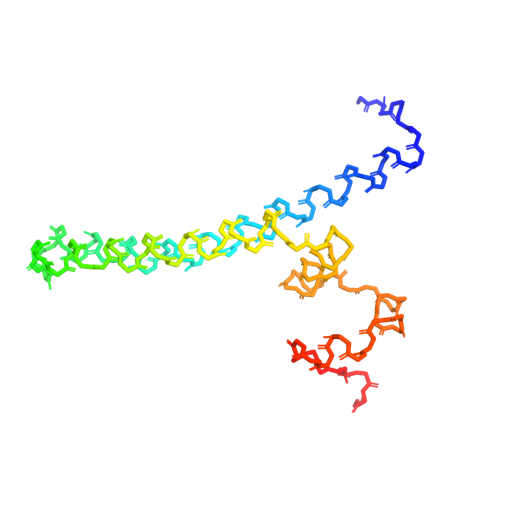 1.00 94.50 76 GLU A C 1
ATOM 659 O O . GLU A 1 76 ? 5.279 -5.662 -9.755 1.00 94.50 76 GLU A O 1
ATOM 664 N N . LEU A 1 77 ? 6.886 -5.960 -8.219 1.00 95.88 77 LEU A N 1
ATOM 665 C CA . LEU A 1 77 ? 6.463 -4.860 -7.355 1.00 95.88 77 LEU A CA 1
ATOM 666 C C . LEU A 1 77 ? 6.581 -3.496 -8.053 1.00 95.88 77 LEU A C 1
ATOM 668 O O . LEU A 1 77 ? 5.665 -2.683 -7.954 1.00 95.88 77 LEU A O 1
ATOM 672 N N . VAL A 1 78 ? 7.662 -3.253 -8.807 1.00 97.25 78 VAL A N 1
ATOM 673 C CA . VAL A 1 78 ? 7.795 -2.045 -9.643 1.00 97.25 78 VAL A CA 1
ATOM 674 C C . VAL A 1 78 ? 6.688 -1.989 -10.697 1.00 97.25 78 VAL A C 1
ATOM 676 O O . VAL A 1 78 ? 6.070 -0.940 -10.877 1.00 97.25 78 VAL A O 1
ATOM 679 N N . LEU A 1 79 ? 6.420 -3.096 -11.395 1.00 97.12 79 LEU A N 1
ATOM 680 C CA . LEU A 1 79 ? 5.377 -3.153 -12.420 1.00 97.12 79 LEU A CA 1
ATOM 681 C C . LEU A 1 79 ? 3.982 -2.921 -11.822 1.00 97.12 79 LEU A C 1
ATOM 683 O O . LEU A 1 79 ? 3.202 -2.141 -12.365 1.00 97.12 79 LEU A O 1
ATOM 687 N N . LEU A 1 80 ? 3.682 -3.555 -10.688 1.00 95.81 80 LEU A N 1
ATOM 688 C CA . LEU A 1 80 ? 2.422 -3.382 -9.973 1.00 95.81 80 LEU A CA 1
ATOM 689 C C . LEU A 1 80 ? 2.256 -1.937 -9.490 1.00 95.81 80 LEU A C 1
ATOM 691 O O . LEU A 1 80 ? 1.181 -1.363 -9.658 1.00 95.81 80 LEU A O 1
ATOM 695 N N . ALA A 1 81 ? 3.320 -1.319 -8.967 1.00 97.38 81 ALA A N 1
ATOM 696 C CA . ALA A 1 81 ? 3.318 0.090 -8.584 1.00 97.38 81 ALA A CA 1
ATOM 697 C C . ALA A 1 81 ? 3.011 0.996 -9.786 1.00 97.38 81 ALA A C 1
ATOM 699 O O . ALA A 1 81 ? 2.137 1.859 -9.703 1.00 97.38 81 ALA A O 1
ATOM 700 N N . LYS A 1 82 ? 3.657 0.761 -10.936 1.00 97.44 82 LYS A N 1
ATOM 701 C CA . LYS A 1 82 ? 3.352 1.480 -12.182 1.00 97.44 82 LYS A CA 1
ATOM 702 C C . LYS A 1 82 ? 1.903 1.289 -12.617 1.00 97.44 82 LYS A C 1
ATOM 704 O O . LYS A 1 82 ? 1.263 2.269 -12.978 1.00 97.44 82 LYS A O 1
ATOM 709 N N . LEU A 1 83 ? 1.370 0.069 -12.560 1.00 95.81 83 LEU A N 1
ATOM 710 C CA . LEU A 1 83 ? -0.031 -0.207 -12.883 1.00 95.81 83 LEU A CA 1
ATOM 711 C C . LEU A 1 83 ? -0.973 0.587 -11.969 1.00 95.81 83 LEU A C 1
ATOM 713 O O . LEU A 1 83 ? -1.822 1.331 -12.454 1.00 95.81 83 LEU A O 1
ATOM 717 N N . LYS A 1 84 ? -0.802 0.471 -10.649 1.00 95.50 84 LYS A N 1
ATOM 718 C CA . LYS A 1 84 ? -1.686 1.103 -9.658 1.00 95.50 84 LYS A CA 1
ATOM 719 C C . LYS A 1 84 ? -1.600 2.628 -9.665 1.00 95.50 84 LYS A C 1
ATOM 721 O O . LYS A 1 84 ? -2.603 3.287 -9.419 1.00 95.50 84 LYS A O 1
ATOM 726 N N . LEU A 1 85 ? -0.445 3.185 -10.022 1.00 96.38 85 LEU A N 1
ATOM 727 C CA . LEU A 1 85 ? -0.243 4.627 -10.177 1.00 96.38 85 LEU A CA 1
ATOM 728 C C . LEU A 1 85 ? -0.548 5.141 -11.595 1.00 96.38 85 LEU A C 1
ATOM 730 O O . LEU A 1 85 ? -0.357 6.326 -11.852 1.00 96.38 85 LEU A O 1
ATOM 734 N N . SER A 1 86 ? -1.023 4.287 -12.514 1.00 95.44 86 SER A N 1
ATOM 735 C CA . SER A 1 86 ? -1.292 4.638 -13.922 1.00 95.44 86 SER A CA 1
ATOM 736 C C . SER A 1 86 ? -0.067 5.206 -14.663 1.00 95.44 86 SER A C 1
ATOM 738 O O . SER A 1 86 ? -0.161 6.175 -15.411 1.00 95.44 86 SER A O 1
ATOM 740 N N . ARG A 1 87 ? 1.107 4.605 -14.437 1.00 95.94 87 ARG A N 1
ATOM 741 C CA . ARG A 1 87 ? 2.423 4.989 -14.988 1.00 95.94 87 ARG A CA 1
ATOM 742 C C . ARG A 1 87 ? 3.099 3.865 -15.786 1.00 95.94 87 ARG A C 1
ATOM 744 O O . ARG A 1 87 ? 4.327 3.824 -15.863 1.00 95.94 87 ARG A O 1
ATOM 751 N N . LEU A 1 88 ? 2.328 2.923 -16.330 1.00 96.31 88 LEU A N 1
ATOM 752 C CA . LEU A 1 88 ? 2.864 1.904 -17.239 1.00 96.31 88 LEU A CA 1
ATOM 753 C C . LEU A 1 88 ? 3.369 2.557 -18.532 1.00 96.31 88 LEU A C 1
ATOM 755 O O . LEU A 1 88 ? 2.686 3.412 -19.094 1.00 96.31 88 LEU A O 1
ATOM 759 N N . SER A 1 89 ? 4.545 2.147 -19.007 1.00 95.00 89 SER A N 1
ATOM 760 C CA . SER A 1 89 ? 5.007 2.464 -20.361 1.00 95.00 89 SER A CA 1
ATOM 761 C C . SER A 1 89 ? 4.489 1.446 -21.383 1.00 95.00 89 SER A C 1
ATOM 763 O O . SER A 1 89 ? 4.042 0.355 -21.028 1.00 95.00 89 SER A O 1
ATOM 765 N N . GLU A 1 90 ? 4.601 1.771 -22.672 1.00 94.44 90 GLU A N 1
ATOM 766 C CA . GLU A 1 90 ? 4.301 0.826 -23.758 1.00 94.44 90 GLU A CA 1
ATOM 767 C C . GLU A 1 90 ? 5.153 -0.450 -23.665 1.00 94.44 90 GLU A C 1
ATOM 769 O O . GLU A 1 90 ? 4.643 -1.553 -23.863 1.00 94.44 90 GLU A O 1
ATOM 774 N N . ASP A 1 91 ? 6.432 -0.313 -23.299 1.00 95.19 91 ASP A N 1
ATOM 775 C CA . ASP A 1 91 ? 7.328 -1.453 -23.082 1.00 95.19 91 ASP A CA 1
ATOM 776 C C . ASP A 1 91 ? 6.865 -2.313 -21.899 1.00 95.19 91 ASP A C 1
ATOM 778 O O . ASP A 1 91 ? 6.825 -3.537 -22.020 1.00 95.19 91 ASP A O 1
ATOM 782 N N . ASP A 1 92 ? 6.440 -1.697 -20.786 1.00 95.50 92 ASP A N 1
ATOM 783 C CA . ASP A 1 92 ? 5.906 -2.436 -19.636 1.00 95.50 92 ASP A CA 1
ATOM 784 C C . ASP A 1 92 ? 4.688 -3.280 -20.054 1.00 95.50 92 ASP A C 1
ATOM 786 O O . ASP A 1 92 ? 4.600 -4.457 -19.692 1.00 95.50 92 ASP A O 1
ATOM 790 N N . ILE A 1 93 ? 3.780 -2.704 -20.852 1.00 94.75 93 ILE A N 1
ATOM 791 C CA . ILE A 1 93 ? 2.581 -3.386 -21.364 1.00 94.75 93 ILE A CA 1
ATOM 792 C C . ILE A 1 93 ? 2.970 -4.538 -22.290 1.00 94.75 93 ILE A C 1
ATOM 794 O O . ILE A 1 93 ? 2.495 -5.665 -22.128 1.00 94.75 93 ILE A O 1
ATOM 798 N N . LYS A 1 94 ? 3.860 -4.276 -23.248 1.00 94.50 94 LYS A N 1
ATOM 799 C CA . LYS A 1 94 ? 4.286 -5.255 -24.249 1.00 94.50 94 LYS A CA 1
ATOM 800 C C . LYS A 1 94 ? 5.010 -6.445 -23.623 1.00 94.50 94 LYS A C 1
ATOM 802 O O . LYS A 1 94 ? 4.752 -7.584 -24.011 1.00 94.50 94 LYS A O 1
ATOM 807 N N . GLU A 1 95 ? 5.906 -6.197 -22.671 1.00 95.56 95 GLU A N 1
ATOM 808 C CA . GLU A 1 95 ? 6.717 -7.236 -22.030 1.00 95.56 95 GLU A CA 1
ATOM 809 C C . GLU A 1 95 ? 5.930 -8.046 -20.991 1.00 95.56 95 GLU A C 1
ATOM 811 O O . GLU A 1 95 ? 6.213 -9.230 -20.801 1.00 95.56 95 GLU A O 1
ATOM 816 N N . ASN A 1 96 ? 4.917 -7.448 -20.351 1.00 95.56 96 ASN A N 1
ATOM 817 C CA . ASN A 1 96 ? 4.230 -8.047 -19.201 1.00 95.56 96 ASN A CA 1
ATOM 818 C C . ASN A 1 96 ? 2.730 -8.291 -19.421 1.00 95.56 96 ASN A C 1
ATOM 820 O O . ASN A 1 96 ? 2.004 -8.543 -18.459 1.00 95.56 96 ASN A O 1
ATOM 824 N N . LYS A 1 97 ? 2.259 -8.269 -20.675 1.00 93.19 97 LYS A N 1
ATOM 825 C CA . LYS A 1 97 ? 0.837 -8.355 -21.052 1.00 93.19 97 LYS A CA 1
ATOM 826 C C . LYS A 1 97 ? 0.025 -9.379 -20.250 1.00 93.19 97 LYS A C 1
ATOM 828 O O . LYS A 1 97 ? -0.968 -9.015 -19.637 1.00 93.19 97 LYS A O 1
ATOM 833 N N . ARG A 1 98 ? 0.468 -10.641 -20.193 1.00 93.50 98 ARG A N 1
ATOM 834 C CA . ARG A 1 98 ? -0.263 -11.716 -19.486 1.00 93.50 98 ARG A CA 1
ATOM 835 C C . ARG A 1 98 ? -0.406 -11.462 -17.986 1.00 93.50 98 ARG A C 1
ATOM 837 O O . ARG A 1 98 ? -1.436 -11.784 -17.405 1.00 93.50 98 ARG A O 1
ATOM 844 N N . LEU A 1 99 ? 0.641 -10.932 -17.357 1.00 93.88 99 LEU A N 1
ATOM 845 C CA . LEU A 1 99 ? 0.637 -10.630 -15.927 1.00 93.88 99 LEU A CA 1
ATOM 846 C C . LEU A 1 99 ? -0.267 -9.427 -15.636 1.00 93.88 99 LEU A C 1
ATOM 848 O O . LEU A 1 99 ? -1.041 -9.450 -14.686 1.00 93.88 99 LEU A O 1
ATOM 852 N N . LEU A 1 100 ? -0.221 -8.412 -16.500 1.00 94.69 100 LEU A N 1
ATOM 853 C CA . LEU A 1 100 ? -1.095 -7.246 -16.417 1.00 94.69 100 LEU A CA 1
ATOM 854 C C . LEU A 1 100 ? -2.571 -7.629 -16.606 1.00 94.69 100 LEU A C 1
ATOM 856 O O . LEU A 1 100 ? -3.403 -7.208 -15.808 1.00 94.69 100 LEU A O 1
ATOM 860 N N . GLU A 1 101 ? -2.894 -8.477 -17.585 1.00 93.31 101 GLU A N 1
ATOM 861 C CA . GLU A 1 101 ? -4.244 -9.031 -17.784 1.00 93.31 101 GLU A CA 1
ATOM 862 C C . GLU A 1 101 ? -4.719 -9.811 -16.549 1.00 93.31 101 GLU A C 1
ATOM 864 O O . GLU A 1 101 ? -5.846 -9.625 -16.093 1.00 93.31 101 GLU A O 1
ATOM 869 N N . PHE A 1 102 ? -3.849 -10.636 -15.951 1.00 93.31 102 PHE A N 1
ATOM 870 C CA . PHE A 1 102 ? -4.151 -11.338 -14.698 1.00 93.31 102 PHE A CA 1
ATOM 871 C C . PHE A 1 102 ? -4.455 -10.369 -13.540 1.00 93.31 102 PHE A C 1
ATOM 873 O O . PHE A 1 102 ? -5.306 -10.654 -12.699 1.00 93.31 102 PHE A O 1
ATOM 880 N N . TRP A 1 103 ? -3.811 -9.202 -13.518 1.00 93.31 103 TRP A N 1
ATOM 881 C CA . TRP A 1 103 ? -4.083 -8.124 -12.562 1.00 93.31 103 TRP A CA 1
ATOM 882 C C . TRP A 1 103 ? -5.245 -7.201 -12.958 1.00 93.31 103 TRP A C 1
ATOM 884 O O . TRP A 1 103 ? -5.495 -6.210 -12.266 1.00 93.31 103 TRP A O 1
ATOM 894 N N . GLY A 1 104 ? -5.977 -7.527 -1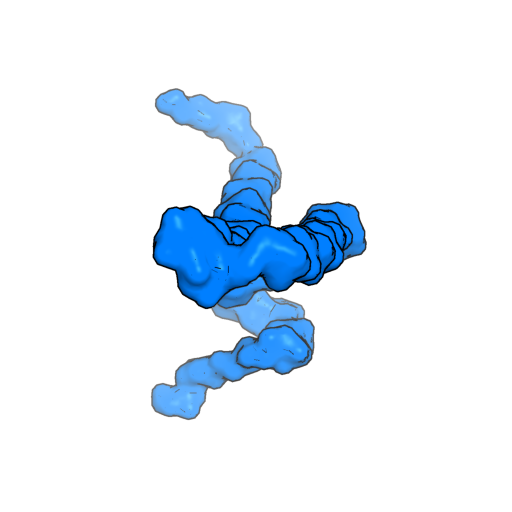4.026 1.00 91.38 104 GLY A N 1
ATOM 895 C CA . GLY A 1 104 ? -7.155 -6.784 -14.470 1.00 91.38 104 GLY A CA 1
ATOM 896 C C . GLY A 1 104 ? -6.838 -5.507 -15.248 1.00 91.38 104 GLY A C 1
ATOM 897 O O . GLY A 1 104 ? -7.658 -4.593 -15.274 1.00 91.38 104 GLY A O 1
ATOM 898 N N . PHE A 1 105 ? -5.653 -5.404 -15.853 1.00 91.38 105 PHE A N 1
ATOM 899 C CA . PHE A 1 105 ? -5.366 -4.345 -16.817 1.00 91.38 105 PHE A CA 1
ATOM 900 C C . PHE A 1 105 ? -6.113 -4.615 -18.127 1.00 91.38 105 PHE A C 1
ATOM 902 O O . PHE A 1 105 ? -5.888 -5.632 -18.782 1.00 91.38 105 PHE A O 1
ATOM 909 N N . GLU A 1 106 ? -6.968 -3.675 -18.520 1.00 85.69 106 GLU A N 1
ATOM 910 C CA . GLU A 1 106 ? -7.632 -3.660 -19.821 1.00 85.69 106 GLU A CA 1
ATOM 911 C C . GLU A 1 106 ? -6.932 -2.634 -2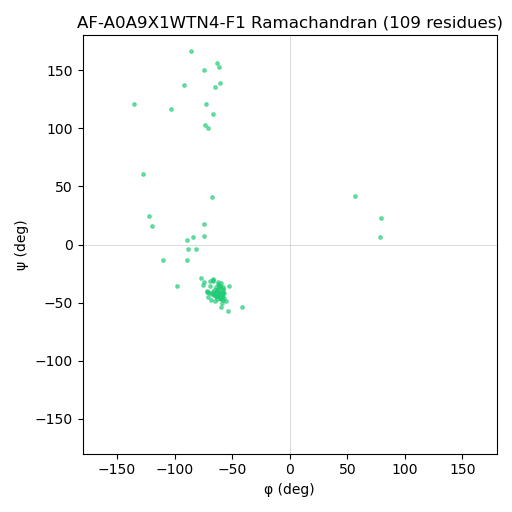0.714 1.00 85.69 106 GLU A C 1
ATOM 913 O O . GLU A 1 106 ? -6.918 -1.437 -20.413 1.00 85.69 106 GLU A O 1
ATOM 918 N N . ASP A 1 107 ? -6.328 -3.108 -21.804 1.00 74.12 107 ASP A N 1
ATOM 919 C CA . ASP A 1 107 ? -5.653 -2.247 -22.770 1.00 74.12 107 ASP A CA 1
ATOM 920 C C . ASP A 1 107 ? -6.692 -1.434 -23.556 1.00 74.12 107 ASP A C 1
ATOM 922 O O . ASP A 1 107 ? -7.339 -1.930 -24.479 1.00 74.12 107 ASP A O 1
ATOM 926 N N . ARG A 1 108 ? -6.873 -0.170 -23.164 1.00 64.62 108 ARG A N 1
ATOM 927 C CA . ARG A 1 108 ? -7.830 0.749 -23.799 1.00 64.62 108 ARG A CA 1
ATOM 928 C C . ARG A 1 108 ? -7.364 1.268 -25.164 1.00 64.62 108 ARG A C 1
ATOM 930 O O . ARG A 1 108 ? -8.031 2.126 -25.727 1.00 64.62 108 ARG A O 1
ATOM 937 N N . ALA A 1 109 ? -6.265 0.764 -25.730 1.00 58.22 109 ALA A N 1
ATOM 938 C CA . ALA A 1 109 ? -5.779 1.159 -27.056 1.00 58.22 109 ALA A CA 1
ATOM 939 C C . ALA A 1 109 ? -6.599 0.588 -28.241 1.00 58.22 109 ALA A C 1
ATOM 941 O O . ALA A 1 109 ? -6.118 0.571 -29.373 1.00 58.22 109 ALA A O 1
ATOM 942 N N . THR A 1 110 ? -7.831 0.119 -28.007 1.00 46.62 110 THR A N 1
ATOM 943 C CA . THR A 1 110 ? -8.762 -0.333 -29.057 1.00 46.62 110 THR A CA 1
ATOM 944 C C . THR A 1 110 ? -10.130 0.346 -28.936 1.00 46.62 110 THR A C 1
ATOM 946 O O . THR A 1 110 ? -11.145 -0.322 -28.780 1.00 46.62 110 THR A O 1
ATOM 949 N N . GLU A 1 111 ? -10.151 1.676 -29.043 1.00 36.56 111 GLU A N 1
ATOM 950 C CA . GLU A 1 111 ? -11.295 2.455 -29.556 1.00 36.56 111 GLU A CA 1
ATOM 951 C C . GLU A 1 111 ? -10.807 3.516 -30.548 1.00 36.56 111 GLU A C 1
ATOM 953 O O . GLU A 1 111 ? -9.771 4.163 -30.264 1.00 36.56 111 GLU A O 1
#

Nearest PDB structures (foldseek):
  5azs-assembly1_A  TM=5.159E-01  e=5.918E+00  Pseudomonas aeruginosa PAO1
  1yc9-assembly1_A-3  TM=5.610E-01  e=8.250E+00  Vibrio cholerae

pLDDT: mean 92.79, std 11.5, range [36.56, 98.69]

Mean predicted aligned error: 4.99 Å